Protein AF-A0A0C9ZE20-F1 (afdb_monomer_lite)

Foldseek 3Di:
DPVCLVVDPVCVVVDDDDDDPPDDDDDFDDPPPDDRVVVVVVVVVVVVVVVVVVVVVVVVVVVVVVVPPDPPPDDD

Sequence (76 aa):
MSREVYRHPEFEGCVQLARVRDHFLFNIESEGFYPPERLLLEAIKVMRSKIRTIREAAQSLLQDVSVVEDVEMDEE

InterPro domains:
  IPR011263 DNA-directed RNA polymerase, RpoA/D/Rpb3-type [PF01193] (8-50)
  IPR036603 RNA polymerase, RBP11-like subunit [G3DSA:3.30.1360.10] (1-61)
  IPR036603 RNA polymerase, RBP11-like subunit [SSF55257] (2-60)
  IPR050518 Archaeal Rpo3/Eukaryotic RPB3 RNA Polymerase Subunit [PTHR11800] (1-64)

Secondary structure (DSSP, 8-state):
---GGGG-GGGTTT------TT---------SSS-HHHHHHHHHHHHHHHHHHHHHHHHHHHHHHHH---------

Radius of gyration: 27.51 Å; chains: 1; bounding box: 76×39×50 Å

pLDDT: mean 88.27, std 14.47, range [47.34, 98.62]

Organism: NCBI:txid765257

Structure (mmCIF, N/CA/C/O backbone):
data_AF-A0A0C9ZE20-F1
#
_entry.id   AF-A0A0C9ZE20-F1
#
loop_
_atom_site.group_PDB
_atom_site.id
_atom_site.type_symbol
_atom_site.label_atom_id
_atom_site.label_alt_id
_atom_site.label_comp_id
_atom_site.label_asym_id
_atom_site.label_entity_id
_atom_site.label_seq_id
_atom_site.pdbx_PDB_ins_code
_atom_site.Cartn_x
_atom_site.Cartn_y
_atom_site.Cartn_z
_atom_site.occupancy
_atom_site.B_iso_or_equiv
_atom_site.auth_seq_id
_atom_site.auth_comp_id
_atom_site.auth_asym_id
_atom_site.auth_atom_id
_atom_site.pdbx_PDB_model_num
ATOM 1 N N . MET A 1 1 ? 13.022 -0.106 -13.292 1.00 75.62 1 MET A N 1
ATOM 2 C CA . MET A 1 1 ? 12.967 -0.658 -14.666 1.00 75.62 1 MET A CA 1
AT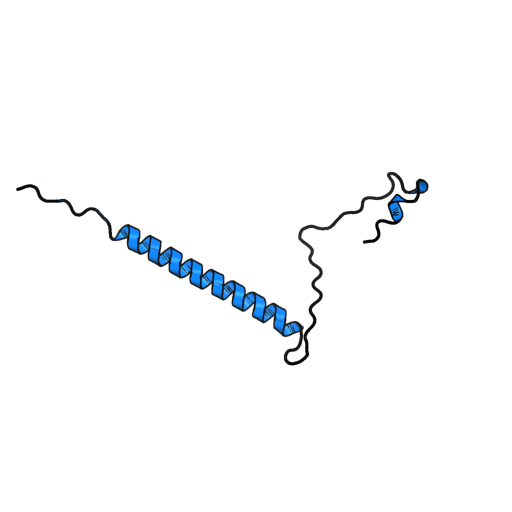OM 3 C C . MET A 1 1 ? 13.818 0.239 -15.547 1.00 75.62 1 MET A C 1
ATOM 5 O O . MET A 1 1 ? 13.382 1.348 -15.821 1.00 75.62 1 MET A O 1
ATOM 9 N N . SER A 1 2 ? 15.029 -0.191 -15.912 1.00 91.44 2 SER A N 1
ATOM 10 C CA . SER A 1 2 ? 16.004 0.626 -16.661 1.00 91.44 2 SER A CA 1
ATOM 11 C C . SER A 1 2 ? 15.593 0.911 -18.109 1.00 91.44 2 SER A C 1
ATOM 13 O O . SER A 1 2 ? 16.044 1.893 -18.677 1.00 91.44 2 SER A O 1
ATOM 15 N N . ARG A 1 3 ? 14.705 0.088 -18.691 1.00 93.38 3 ARG A N 1
ATOM 16 C CA . ARG A 1 3 ? 14.263 0.179 -20.099 1.00 93.38 3 ARG A CA 1
ATOM 17 C C . ARG A 1 3 ? 15.411 0.048 -21.117 1.00 93.38 3 ARG A C 1
ATOM 19 O O . ARG A 1 3 ? 15.245 0.452 -22.262 1.00 93.38 3 ARG A O 1
ATOM 26 N N . GLU A 1 4 ? 16.525 -0.567 -20.714 1.00 94.44 4 GLU A N 1
ATOM 27 C CA . GLU A 1 4 ? 17.745 -0.717 -21.528 1.00 94.44 4 GLU A CA 1
ATOM 28 C C . GLU A 1 4 ? 17.485 -1.384 -22.885 1.00 94.44 4 GLU A C 1
ATOM 30 O O . GLU A 1 4 ? 18.109 -1.039 -23.879 1.00 94.44 4 GLU A O 1
ATOM 35 N N . VAL A 1 5 ? 16.491 -2.274 -22.948 1.00 93.31 5 VAL A N 1
ATOM 36 C CA . VAL A 1 5 ? 16.095 -3.001 -24.162 1.00 93.31 5 VAL A CA 1
ATOM 37 C C . VAL A 1 5 ? 15.742 -2.096 -25.352 1.00 93.31 5 VAL A C 1
ATOM 39 O O . VAL A 1 5 ? 15.874 -2.523 -26.488 1.00 93.31 5 VAL A O 1
ATOM 42 N N . TYR A 1 6 ? 15.352 -0.838 -25.122 1.00 92.50 6 TYR A N 1
ATOM 43 C CA . TYR A 1 6 ? 15.055 0.110 -26.204 1.00 92.50 6 TYR A CA 1
ATOM 44 C C . TYR A 1 6 ? 16.293 0.804 -26.791 1.00 92.50 6 TYR A C 1
ATOM 46 O O . TYR A 1 6 ? 16.161 1.572 -27.738 1.00 92.50 6 TYR A O 1
ATOM 54 N N . ARG A 1 7 ? 17.493 0.583 -26.238 1.00 94.06 7 ARG A N 1
ATOM 55 C CA . ARG A 1 7 ? 18.744 1.167 -26.762 1.00 94.06 7 ARG A CA 1
ATOM 56 C C . ARG A 1 7 ? 19.340 0.381 -27.929 1.00 94.06 7 ARG A C 1
ATOM 58 O O . ARG A 1 7 ? 20.259 0.863 -28.581 1.00 94.06 7 ARG A O 1
ATOM 65 N N . HIS A 1 8 ? 18.820 -0.813 -28.161 1.00 95.31 8 HIS A N 1
ATOM 66 C CA . HIS A 1 8 ? 19.352 -1.823 -29.059 1.00 95.31 8 HIS A CA 1
ATOM 67 C C . HIS A 1 8 ? 18.381 -2.015 -30.233 1.00 95.31 8 HIS A C 1
ATOM 69 O O . HIS A 1 8 ? 17.274 -2.518 -30.008 1.00 95.31 8 HIS A O 1
ATOM 75 N N . PRO A 1 9 ? 18.748 -1.608 -31.464 1.00 94.19 9 PRO A N 1
ATOM 76 C CA . PRO A 1 9 ? 17.887 -1.740 -32.642 1.00 94.19 9 PRO A CA 1
ATOM 77 C C . PRO A 1 9 ? 17.437 -3.182 -32.920 1.00 94.19 9 PRO A C 1
ATOM 79 O O .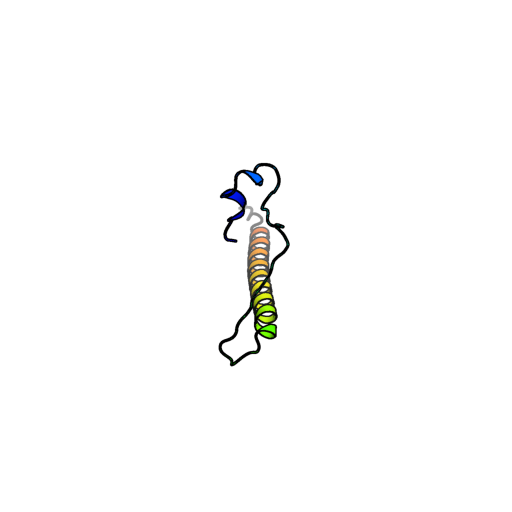 PRO A 1 9 ? 16.341 -3.403 -33.420 1.00 94.19 9 PRO A O 1
ATOM 82 N N . GLU A 1 10 ? 18.241 -4.179 -32.545 1.00 95.31 10 GLU A N 1
ATOM 83 C CA . GLU A 1 10 ? 17.924 -5.604 -32.695 1.00 95.31 10 GLU A CA 1
ATOM 84 C C . GLU A 1 10 ? 16.692 -6.072 -31.894 1.00 95.31 10 GLU A C 1
ATOM 86 O O . GLU A 1 10 ? 16.133 -7.131 -32.186 1.00 95.31 10 GLU A O 1
ATOM 91 N N . PHE A 1 11 ? 16.243 -5.297 -30.900 1.00 94.31 11 PHE A N 1
ATOM 92 C CA . PHE A 1 11 ? 15.053 -5.605 -30.100 1.00 94.31 11 PHE A CA 1
ATOM 93 C C . PHE A 1 11 ? 13.826 -4.767 -30.482 1.00 94.31 11 PHE A C 1
ATOM 95 O O . PHE A 1 11 ? 12.777 -4.890 -29.839 1.00 94.31 11 PHE A O 1
ATOM 102 N N . GLU A 1 12 ? 13.920 -3.936 -31.522 1.00 92.62 12 GLU A N 1
ATOM 103 C CA . GLU A 1 12 ? 12.789 -3.159 -32.019 1.00 92.62 12 GLU A CA 1
ATOM 104 C C . GLU A 1 12 ? 11.676 -4.092 -32.526 1.00 92.62 12 GLU A C 1
ATOM 106 O O . GLU A 1 12 ? 11.907 -5.022 -33.294 1.00 92.62 12 GLU A O 1
ATOM 111 N N . GLY A 1 13 ? 10.451 -3.901 -32.029 1.00 93.44 13 GLY A N 1
ATOM 112 C CA . GLY A 1 13 ? 9.309 -4.774 -32.337 1.00 93.44 13 GLY A CA 1
ATOM 113 C C . GLY A 1 13 ? 9.317 -6.152 -31.652 1.00 93.44 13 GLY A C 1
ATOM 114 O O . GLY A 1 13 ? 8.300 -6.840 -31.692 1.00 93.44 13 GLY A O 1
ATOM 115 N N . CYS A 1 14 ? 10.402 -6.543 -30.975 1.00 93.69 14 CYS A N 1
ATOM 116 C CA . CYS A 1 14 ? 10.532 -7.853 -30.324 1.00 93.69 14 CYS A CA 1
ATOM 117 C C . CYS A 1 14 ? 9.960 -7.898 -28.898 1.00 93.69 14 CYS A C 1
ATOM 119 O O . CYS A 1 14 ? 9.653 -8.976 -28.390 1.00 93.69 14 CYS A O 1
ATOM 121 N N . VAL A 1 15 ? 9.844 -6.750 -28.218 1.00 93.00 15 VAL A N 1
ATOM 122 C CA . VAL A 1 15 ? 9.466 -6.691 -26.797 1.00 93.00 15 VAL A CA 1
ATOM 123 C C . VAL A 1 15 ? 8.407 -5.636 -26.499 1.00 93.00 15 VAL A C 1
ATOM 125 O O . VAL A 1 15 ? 8.370 -4.566 -27.103 1.00 93.00 15 VAL A O 1
ATOM 128 N N . GLN A 1 16 ? 7.591 -5.907 -25.478 1.00 91.62 16 GLN A N 1
ATOM 129 C CA . GLN A 1 16 ? 6.671 -4.939 -24.889 1.00 91.62 16 GLN A CA 1
ATOM 130 C C . GLN A 1 16 ? 6.888 -4.877 -23.376 1.00 91.62 16 GLN A C 1
ATOM 132 O O . GLN A 1 16 ? 6.670 -5.851 -22.658 1.00 91.62 16 GLN A O 1
ATOM 137 N N . LEU A 1 17 ? 7.295 -3.710 -22.869 1.00 93.31 17 LEU A N 1
ATOM 138 C CA . LEU A 1 17 ? 7.360 -3.471 -21.427 1.00 93.31 17 LEU A CA 1
ATOM 139 C C . LEU A 1 17 ? 5.999 -2.991 -20.918 1.00 93.31 17 LEU A C 1
ATOM 141 O O . LEU A 1 17 ? 5.545 -1.906 -21.280 1.00 93.31 17 LEU A O 1
ATOM 145 N N . ALA A 1 18 ? 5.378 -3.776 -20.042 1.00 93.81 18 ALA A N 1
ATOM 146 C CA . ALA A 1 18 ? 4.098 -3.460 -19.419 1.00 93.81 18 ALA A CA 1
ATOM 147 C C . ALA A 1 18 ? 4.134 -3.695 -17.901 1.00 93.81 18 ALA A C 1
ATOM 149 O O . ALA A 1 18 ? 5.103 -4.204 -17.333 1.00 93.81 18 ALA A O 1
ATOM 150 N N . ARG A 1 19 ? 3.054 -3.294 -17.232 1.00 95.44 19 ARG A N 1
ATOM 151 C CA . ARG A 1 19 ? 2.768 -3.613 -15.831 1.00 95.44 19 ARG A CA 1
ATOM 152 C C . ARG A 1 19 ? 1.385 -4.245 -15.766 1.00 95.44 19 ARG A C 1
ATOM 154 O O . ARG A 1 19 ? 0.477 -3.800 -16.466 1.00 95.44 19 ARG A O 1
ATOM 161 N N . VAL A 1 20 ? 1.228 -5.238 -14.903 1.00 96.81 20 VAL A N 1
ATOM 162 C CA . VAL A 1 20 ? -0.085 -5.786 -14.553 1.00 96.81 20 VAL A CA 1
ATOM 163 C C . VAL A 1 20 ? -0.722 -4.823 -13.550 1.00 96.81 20 VAL A C 1
ATOM 165 O O . VAL A 1 20 ? -0.116 -4.529 -12.522 1.00 96.81 20 VAL A O 1
ATOM 168 N N . ARG A 1 21 ? -1.880 -4.244 -13.894 1.00 96.38 21 ARG A N 1
ATOM 169 C CA . ARG A 1 21 ? -2.443 -3.079 -13.179 1.00 96.38 21 ARG A CA 1
ATOM 170 C C . ARG A 1 21 ? -2.907 -3.399 -11.759 1.00 96.38 21 ARG A C 1
ATOM 172 O O . ARG A 1 21 ? -2.869 -2.525 -10.904 1.00 96.38 21 ARG A O 1
ATOM 179 N N . ASP A 1 22 ? -3.352 -4.624 -11.535 1.00 97.56 22 ASP A N 1
ATOM 180 C CA . ASP A 1 22 ? -3.942 -5.133 -10.298 1.00 97.56 22 ASP A CA 1
ATOM 181 C C . ASP A 1 22 ? -2.992 -6.052 -9.512 1.00 97.56 22 ASP A C 1
ATOM 183 O O . ASP A 1 22 ? -3.367 -6.591 -8.472 1.00 97.56 22 ASP A O 1
ATOM 187 N N . HIS A 1 23 ? -1.743 -6.198 -9.964 1.00 97.69 23 HIS A N 1
ATOM 188 C CA . HIS A 1 23 ? -0.730 -6.991 -9.277 1.00 97.69 23 HIS A CA 1
ATOM 189 C C . HIS A 1 23 ? 0.295 -6.082 -8.596 1.00 97.69 23 HIS A C 1
ATOM 191 O O . HIS A 1 23 ? 1.165 -5.484 -9.235 1.00 97.69 23 HIS A O 1
ATOM 197 N N . PHE A 1 24 ? 0.187 -5.996 -7.272 1.00 96.75 24 PHE A N 1
ATOM 198 C CA . PHE A 1 24 ? 1.019 -5.133 -6.445 1.00 96.75 24 PHE A CA 1
ATOM 199 C C . PHE A 1 24 ? 2.094 -5.935 -5.713 1.00 96.75 24 PHE A C 1
ATOM 201 O O . PHE A 1 24 ? 1.815 -6.958 -5.093 1.00 96.75 24 PHE A O 1
ATOM 208 N N . LEU A 1 25 ? 3.325 -5.427 -5.753 1.00 96.69 25 LEU A N 1
ATOM 209 C CA . LEU A 1 25 ? 4.470 -5.957 -5.016 1.00 96.69 25 LEU A CA 1
ATOM 210 C C . LEU A 1 25 ? 4.796 -4.973 -3.893 1.00 96.69 25 LEU A C 1
ATOM 212 O O . LEU A 1 25 ? 5.421 -3.939 -4.135 1.00 96.69 25 LEU A O 1
ATOM 216 N N . PHE A 1 26 ? 4.326 -5.272 -2.685 1.00 96.44 26 PHE A N 1
ATOM 217 C CA . PHE A 1 26 ? 4.605 -4.459 -1.504 1.00 96.44 26 PHE A CA 1
ATOM 218 C C . PHE A 1 26 ? 5.914 -4.907 -0.852 1.00 96.44 26 PHE A C 1
ATOM 220 O O . PHE A 1 26 ? 6.096 -6.093 -0.590 1.00 96.44 26 PHE A O 1
ATOM 227 N N . ASN A 1 27 ? 6.795 -3.951 -0.559 1.00 96.62 27 ASN A N 1
ATOM 228 C CA . ASN A 1 27 ? 7.919 -4.137 0.356 1.00 96.62 27 ASN A CA 1
ATOM 229 C C . ASN A 1 27 ? 7.653 -3.279 1.593 1.00 96.62 27 ASN A C 1
ATOM 231 O O . ASN A 1 27 ? 7.436 -2.074 1.457 1.00 96.62 27 ASN A O 1
ATOM 235 N N . ILE A 1 28 ? 7.601 -3.900 2.769 1.00 95.31 28 ILE A N 1
ATOM 236 C CA . ILE A 1 28 ? 7.248 -3.231 4.022 1.00 95.31 28 ILE A CA 1
ATOM 237 C C . ILE A 1 28 ? 8.409 -3.404 4.988 1.00 95.31 28 ILE A C 1
ATOM 239 O O . ILE A 1 28 ? 8.775 -4.523 5.338 1.00 95.31 28 ILE A O 1
ATOM 243 N N . GLU A 1 29 ? 8.947 -2.279 5.436 1.00 95.06 29 GLU A N 1
ATOM 244 C CA . GLU A 1 29 ? 10.046 -2.207 6.391 1.00 95.06 29 GLU A CA 1
ATOM 245 C C . GLU A 1 29 ? 9.553 -1.541 7.678 1.00 95.06 29 GLU A C 1
ATOM 247 O O . GLU A 1 29 ? 8.608 -0.749 7.670 1.00 95.06 29 GLU A O 1
ATOM 252 N N . SER A 1 30 ? 10.173 -1.895 8.800 1.00 95.94 30 SER A N 1
ATOM 253 C CA . SER A 1 30 ? 9.851 -1.352 10.117 1.00 95.94 30 SER A CA 1
ATOM 254 C C . SER A 1 30 ? 11.118 -0.858 10.802 1.00 95.94 30 SER A C 1
ATOM 256 O O . SER A 1 30 ? 12.164 -1.492 10.684 1.00 95.94 30 SER A O 1
ATOM 258 N N . GLU A 1 31 ? 11.012 0.227 11.570 1.00 89.38 31 GLU A N 1
ATOM 259 C CA . GLU A 1 31 ? 12.112 0.757 12.391 1.00 89.38 31 GLU A CA 1
ATOM 260 C C . GLU A 1 31 ? 12.393 -0.078 13.657 1.00 89.38 31 GLU A C 1
ATOM 262 O O . GLU A 1 31 ? 13.410 0.130 14.312 1.00 89.38 31 GLU A O 1
ATOM 267 N N . GLY A 1 32 ? 11.533 -1.049 14.001 1.00 80.75 32 GLY A N 1
ATOM 268 C CA . GLY A 1 32 ? 11.889 -2.131 14.933 1.00 80.75 32 GLY A CA 1
ATOM 269 C C . GLY A 1 32 ? 10.907 -2.421 16.069 1.00 80.75 32 GLY A C 1
ATOM 270 O O . GLY A 1 32 ? 10.884 -3.545 16.560 1.00 80.75 32 GLY A O 1
ATOM 271 N N . PHE A 1 33 ? 10.048 -1.480 16.479 1.00 87.88 33 PHE A N 1
ATOM 272 C CA . PHE A 1 33 ? 9.119 -1.741 17.597 1.00 87.88 33 PHE A CA 1
ATOM 273 C C . PHE A 1 33 ? 8.020 -2.758 17.235 1.00 87.88 33 PHE A C 1
ATOM 275 O O . PHE A 1 33 ? 7.538 -3.508 18.084 1.00 87.88 33 PHE A O 1
ATOM 282 N N . TYR A 1 34 ? 7.644 -2.805 15.955 1.00 92.38 34 TYR A N 1
ATOM 283 C CA . TYR A 1 34 ? 6.672 -3.751 15.415 1.00 92.38 34 TYR A CA 1
ATOM 284 C C . TYR A 1 34 ? 7.283 -4.547 14.260 1.00 92.38 34 TYR A C 1
ATOM 286 O O . TYR A 1 34 ? 7.961 -3.957 13.425 1.00 92.38 34 TYR A O 1
ATOM 294 N N . PRO A 1 35 ? 7.025 -5.856 14.147 1.00 94.19 35 PRO A N 1
ATOM 295 C CA . PRO A 1 35 ? 7.404 -6.612 12.958 1.00 94.19 35 PRO A CA 1
ATOM 296 C C . PRO A 1 35 ? 6.605 -6.120 11.726 1.00 94.19 35 PRO A C 1
ATOM 298 O O . PRO A 1 35 ? 5.423 -5.775 11.869 1.00 94.19 35 PRO A O 1
ATOM 301 N N . PRO A 1 36 ? 7.217 -6.049 10.527 1.00 95.25 36 PRO A N 1
ATOM 302 C CA . PRO A 1 36 ? 6.608 -5.452 9.332 1.00 95.25 36 PRO A CA 1
ATOM 303 C C . PRO A 1 36 ? 5.306 -6.141 8.896 1.00 95.25 36 PRO A C 1
ATOM 305 O O . PRO A 1 36 ? 4.392 -5.480 8.402 1.00 95.25 36 PRO A O 1
ATOM 308 N N . GLU A 1 37 ? 5.151 -7.439 9.165 1.00 93.81 37 GLU A N 1
ATOM 309 C CA . GLU A 1 37 ? 3.949 -8.222 8.852 1.00 93.81 37 GLU A CA 1
ATOM 310 C C . GLU A 1 37 ? 2.710 -7.712 9.605 1.00 93.81 37 GLU A C 1
ATOM 312 O O . GLU A 1 37 ? 1.578 -7.890 9.149 1.00 93.81 37 GLU A O 1
ATOM 317 N N . ARG A 1 38 ? 2.898 -7.040 10.751 1.00 94.62 38 ARG A N 1
ATOM 318 C CA . ARG A 1 38 ? 1.792 -6.425 11.501 1.00 94.62 38 ARG A CA 1
ATOM 319 C C . ARG A 1 38 ? 1.347 -5.090 10.912 1.00 94.62 38 ARG A C 1
ATOM 321 O O . ARG A 1 38 ? 0.175 -4.745 11.049 1.00 94.62 38 ARG A O 1
ATOM 328 N N . LEU A 1 39 ? 2.235 -4.354 10.244 1.00 95.12 39 LEU A N 1
ATOM 329 C CA . LEU A 1 39 ? 1.949 -2.993 9.779 1.00 95.12 39 LEU A CA 1
ATOM 330 C C . LEU A 1 39 ? 0.817 -2.963 8.747 1.00 95.12 39 LEU A C 1
ATOM 332 O O . LEU A 1 39 ? -0.083 -2.128 8.844 1.00 95.12 39 LEU A O 1
ATOM 336 N N . LEU A 1 40 ? 0.810 -3.906 7.799 1.00 95.62 40 LEU A N 1
ATOM 337 C CA . LEU A 1 40 ? -0.233 -3.966 6.772 1.00 95.62 40 LEU A CA 1
ATOM 338 C C . LEU A 1 40 ? -1.616 -4.249 7.374 1.00 95.62 40 LEU A C 1
ATOM 340 O O . LEU A 1 40 ? -2.602 -3.611 7.003 1.00 95.62 40 LEU A O 1
ATOM 344 N N . LEU A 1 41 ? -1.690 -5.177 8.331 1.00 96.19 41 LEU A N 1
ATOM 345 C CA . LEU A 1 41 ? -2.942 -5.522 9.004 1.00 96.19 41 LEU A CA 1
ATOM 346 C C . LEU A 1 41 ? -3.506 -4.327 9.780 1.00 96.19 41 LEU A C 1
ATOM 348 O O . LEU A 1 41 ? -4.706 -4.058 9.698 1.00 96.19 41 LEU A O 1
ATOM 352 N N . GLU A 1 42 ? -2.655 -3.582 10.489 1.00 96.19 42 GLU A N 1
ATOM 353 C CA . GLU A 1 42 ? -3.076 -2.377 11.208 1.00 96.19 42 GLU A CA 1
ATOM 354 C C . GLU A 1 42 ? -3.510 -1.253 10.258 1.00 96.19 42 GLU A C 1
ATOM 356 O O . GLU A 1 42 ? -4.557 -0.639 10.472 1.00 96.19 42 GLU A O 1
ATOM 361 N N . ALA A 1 43 ? -2.798 -1.039 9.149 1.00 96.88 43 ALA A N 1
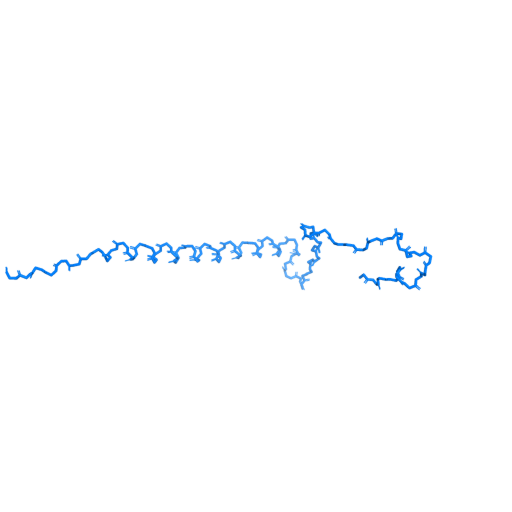ATOM 362 C CA . ALA A 1 43 ? -3.193 -0.062 8.134 1.00 96.88 43 ALA A CA 1
ATOM 363 C C . ALA A 1 43 ? -4.588 -0.363 7.549 1.00 96.88 43 ALA A C 1
ATOM 365 O 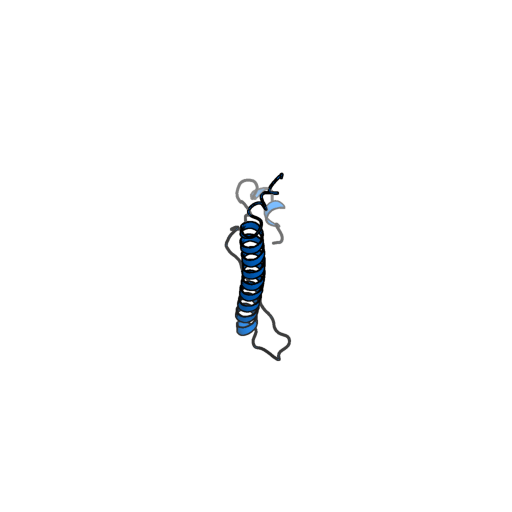O . ALA A 1 43 ? -5.424 0.539 7.422 1.00 96.88 43 ALA A O 1
ATOM 366 N N . ILE A 1 44 ? -4.880 -1.638 7.262 1.00 98.00 44 ILE A N 1
ATOM 367 C CA . ILE A 1 44 ? -6.199 -2.077 6.781 1.00 98.00 44 ILE A CA 1
ATOM 368 C C . ILE A 1 44 ? -7.277 -1.825 7.842 1.00 98.00 44 ILE A C 1
ATOM 370 O O . ILE A 1 44 ? -8.359 -1.328 7.516 1.00 98.00 44 ILE A O 1
ATOM 374 N N . LYS A 1 45 ? -7.008 -2.129 9.119 1.00 98.25 45 LYS A N 1
ATOM 375 C CA . LYS A 1 45 ? -7.956 -1.860 10.215 1.00 98.25 45 LYS A CA 1
ATOM 376 C C . LYS A 1 45 ? -8.278 -0.371 10.329 1.00 98.25 45 LYS A C 1
ATOM 378 O O . LYS A 1 45 ? -9.454 -0.015 10.404 1.00 98.25 45 LYS A O 1
ATOM 383 N N . VAL A 1 46 ? -7.263 0.493 10.280 1.00 98.38 46 VAL A N 1
ATOM 384 C CA . VAL A 1 46 ? -7.442 1.953 10.309 1.00 98.38 46 VAL A CA 1
ATOM 385 C C . VAL A 1 46 ? -8.296 2.417 9.129 1.00 98.38 46 VAL A C 1
ATOM 387 O O . VAL A 1 46 ? -9.242 3.179 9.324 1.00 98.38 46 VAL A O 1
ATOM 390 N N . MET A 1 47 ? -8.026 1.925 7.917 1.00 98.44 47 MET A N 1
ATOM 391 C CA . MET A 1 47 ? -8.819 2.266 6.733 1.00 98.44 47 MET A CA 1
ATOM 392 C C . MET A 1 47 ? -10.288 1.852 6.887 1.00 98.44 47 MET A C 1
ATOM 394 O O . MET A 1 47 ? -11.187 2.653 6.635 1.00 98.44 47 MET A O 1
ATOM 398 N N . ARG A 1 48 ? -10.547 0.632 7.370 1.00 98.44 48 ARG A N 1
ATOM 399 C CA . ARG A 1 48 ? -11.912 0.154 7.636 1.00 98.44 48 ARG A CA 1
ATOM 400 C C . ARG A 1 48 ? -12.625 0.987 8.699 1.00 98.44 48 ARG A C 1
ATOM 402 O O . ARG A 1 48 ? -13.821 1.230 8.560 1.00 98.44 48 ARG A O 1
ATOM 409 N N . SER A 1 49 ? -11.909 1.421 9.735 1.00 98.62 49 SER A N 1
ATOM 410 C CA . SER A 1 49 ? -12.453 2.305 10.769 1.00 98.62 49 SER A CA 1
ATOM 411 C C . SER A 1 49 ? -12.876 3.653 10.1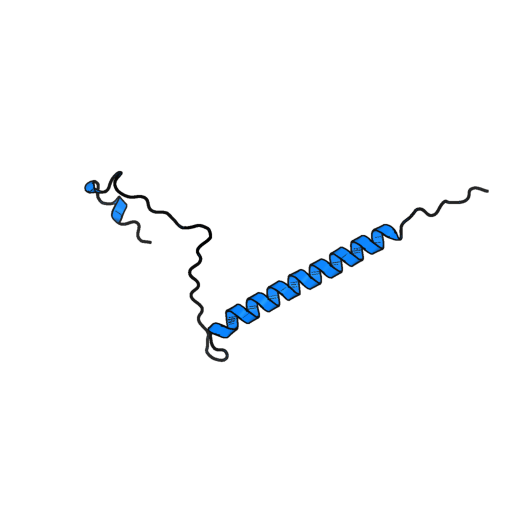78 1.00 98.62 49 SER A C 1
ATOM 413 O O . SER A 1 49 ? -14.016 4.066 10.357 1.00 98.62 49 SER A O 1
ATOM 415 N N . LYS A 1 50 ? -12.020 4.279 9.357 1.00 98.38 50 LYS A N 1
ATOM 416 C CA . LYS A 1 50 ? -12.344 5.542 8.669 1.00 98.38 50 LYS A CA 1
ATOM 417 C C . LYS A 1 50 ? -13.590 5.422 7.790 1.00 98.38 50 LYS A C 1
ATOM 419 O O . LYS A 1 50 ? -14.465 6.280 7.844 1.00 98.38 50 LYS A O 1
ATOM 424 N N . ILE A 1 51 ? -13.694 4.341 7.015 1.00 98.44 51 ILE A N 1
ATOM 425 C CA . ILE A 1 51 ? -14.875 4.072 6.181 1.00 98.44 51 ILE A CA 1
ATOM 426 C C . ILE A 1 51 ? -16.128 3.925 7.051 1.00 98.44 51 ILE A C 1
ATOM 428 O O . ILE A 1 51 ? -17.179 4.459 6.704 1.00 98.44 51 ILE A O 1
ATOM 432 N N . ARG A 1 52 ? -16.027 3.232 8.193 1.00 98.44 52 ARG A N 1
ATOM 433 C CA . ARG A 1 52 ? -17.145 3.079 9.132 1.00 98.44 52 ARG A CA 1
ATOM 434 C C . ARG A 1 52 ? -17.623 4.428 9.664 1.00 98.44 52 ARG A C 1
ATOM 436 O O . ARG A 1 52 ? -18.819 4.680 9.602 1.00 98.44 52 ARG A O 1
ATOM 443 N N . THR A 1 53 ? -16.707 5.282 10.115 1.00 98.25 53 THR A N 1
ATOM 444 C CA . THR A 1 53 ? -17.042 6.618 10.626 1.00 98.25 53 THR A CA 1
ATOM 445 C C . THR A 1 53 ? -17.759 7.460 9.573 1.00 98.25 53 THR A C 1
ATOM 447 O O . THR A 1 53 ? -18.789 8.058 9.861 1.00 98.25 53 THR A O 1
ATOM 450 N N . ILE A 1 54 ? -17.262 7.468 8.331 1.00 97.69 54 ILE A N 1
ATOM 451 C CA . ILE A 1 54 ? -17.902 8.209 7.232 1.00 97.69 54 ILE A CA 1
ATOM 452 C C . ILE A 1 54 ? -19.294 7.647 6.936 1.00 97.69 54 ILE A C 1
ATOM 454 O O . ILE A 1 54 ? -20.237 8.406 6.733 1.00 97.69 54 ILE A O 1
ATOM 458 N N . ARG A 1 55 ? -19.439 6.319 6.935 1.00 97.31 55 ARG A N 1
ATOM 459 C CA . ARG A 1 55 ? -20.731 5.662 6.717 1.00 97.31 55 ARG A CA 1
ATOM 460 C C . ARG A 1 55 ? -21.752 6.058 7.784 1.00 97.31 55 ARG A C 1
ATOM 462 O O . ARG A 1 55 ? -22.884 6.354 7.433 1.00 97.31 55 ARG A O 1
ATOM 469 N N . GLU A 1 56 ? -21.360 6.062 9.055 1.00 97.25 56 GLU A N 1
ATOM 470 C CA . GLU A 1 56 ? -22.235 6.451 10.170 1.00 97.25 56 GLU A CA 1
ATOM 471 C C . GLU A 1 56 ? -22.648 7.924 10.067 1.00 97.25 56 GLU A C 1
ATOM 473 O O . GLU A 1 56 ? -23.831 8.234 10.177 1.00 97.25 56 GLU A O 1
ATOM 478 N N . ALA A 1 57 ? -21.708 8.818 9.749 1.00 95.94 57 ALA A N 1
ATOM 479 C CA . ALA A 1 57 ? -22.013 10.230 9.522 1.00 95.94 57 ALA A CA 1
ATOM 480 C C . ALA A 1 57 ? -22.985 10.434 8.344 1.00 95.94 57 ALA A C 1
ATOM 482 O O . ALA A 1 57 ? -23.950 11.184 8.459 1.00 95.94 57 ALA A O 1
ATOM 483 N N . ALA A 1 58 ? -22.775 9.730 7.227 1.00 95.50 58 ALA A N 1
ATOM 484 C CA . ALA A 1 58 ? -23.671 9.793 6.075 1.00 95.50 58 ALA A CA 1
ATOM 485 C C . ALA A 1 58 ? -25.078 9.254 6.396 1.00 95.50 58 ALA A C 1
ATOM 487 O O . ALA A 1 58 ? -26.068 9.802 5.921 1.00 95.50 58 ALA A O 1
ATOM 488 N N . GLN A 1 59 ? -25.176 8.201 7.214 1.00 95.56 59 GLN A N 1
ATOM 489 C CA . GLN A 1 59 ? -26.458 7.655 7.667 1.00 95.56 59 GLN A CA 1
ATOM 490 C C . GLN A 1 59 ? -27.211 8.623 8.580 1.00 95.56 59 GLN A C 1
ATOM 492 O O . GLN A 1 59 ? -28.415 8.775 8.405 1.00 95.56 59 GLN A O 1
ATOM 497 N N . SER A 1 60 ? -26.509 9.294 9.498 1.00 94.75 60 SER A N 1
ATOM 498 C CA . SER A 1 60 ? -27.102 10.338 10.342 1.00 94.75 60 SER A CA 1
ATOM 499 C C . SER A 1 60 ? -27.711 11.447 9.487 1.00 94.75 60 SER A C 1
ATOM 501 O O . SER A 1 60 ? -28.882 11.761 9.640 1.00 94.75 60 SER A O 1
ATOM 503 N N . LEU A 1 61 ? -26.957 11.961 8.508 1.00 92.88 61 LEU A N 1
ATOM 504 C CA . LEU A 1 61 ? -27.446 13.018 7.619 1.00 92.88 61 LEU A CA 1
ATOM 505 C C . LEU A 1 61 ? -28.675 12.588 6.805 1.00 92.88 61 LEU A C 1
ATOM 507 O O . LEU A 1 61 ? -29.576 13.389 6.589 1.00 92.88 61 LEU A O 1
ATOM 511 N N . LEU A 1 62 ? -28.734 11.331 6.356 1.00 91.31 62 LEU A N 1
ATOM 512 C CA . LEU A 1 62 ? -29.911 10.804 5.656 1.00 91.31 62 LEU A CA 1
ATOM 513 C C . LEU A 1 62 ? -31.139 10.700 6.570 1.00 91.31 62 LEU A C 1
ATOM 515 O O . LEU A 1 62 ? -32.251 10.939 6.109 1.00 91.31 62 LEU A O 1
ATOM 519 N N . GLN A 1 63 ? -30.948 10.345 7.843 1.00 84.19 63 GLN A N 1
ATOM 520 C CA . GLN A 1 63 ? -32.035 10.316 8.823 1.00 84.19 63 GLN A CA 1
ATOM 521 C C . GLN A 1 63 ? -32.542 11.726 9.124 1.00 84.19 63 GLN A C 1
ATOM 523 O O . GLN A 1 63 ? -33.751 11.939 9.108 1.00 84.19 63 GLN A O 1
ATOM 528 N N . ASP A 1 64 ? -31.643 12.695 9.294 1.00 71.06 64 ASP A N 1
ATOM 529 C CA . ASP A 1 64 ? -32.008 14.089 9.564 1.00 71.06 64 ASP A CA 1
ATOM 530 C C . ASP A 1 64 ? -32.838 14.706 8.422 1.00 71.06 64 ASP A C 1
ATOM 532 O O . ASP A 1 64 ? -33.755 15.482 8.677 1.00 71.06 64 ASP A O 1
ATOM 536 N N . VAL A 1 65 ? -32.598 14.308 7.165 1.00 61.66 65 VAL A N 1
ATOM 537 C CA . VAL A 1 65 ? -33.401 14.750 6.006 1.00 61.66 65 VAL A CA 1
ATOM 538 C C . VAL A 1 65 ? -34.842 14.225 6.056 1.00 61.66 65 VAL A C 1
ATOM 540 O O . VAL A 1 65 ? -35.748 14.924 5.619 1.00 61.66 65 VAL A O 1
ATOM 543 N N . SER A 1 66 ? -35.083 13.034 6.615 1.00 55.91 66 SER A N 1
ATOM 544 C CA . SER A 1 66 ? -36.438 12.463 6.723 1.00 55.91 66 SER A CA 1
ATOM 545 C C . SER A 1 66 ? -37.292 13.048 7.854 1.00 55.91 66 SER A C 1
ATOM 547 O O . SER A 1 66 ? -38.492 12.810 7.885 1.00 55.91 66 SER A O 1
ATOM 549 N N . VAL A 1 67 ? -36.698 13.805 8.786 1.00 55.59 67 VAL A N 1
ATOM 550 C CA . VAL A 1 67 ? -37.436 14.454 9.890 1.00 55.59 67 VAL A CA 1
ATOM 551 C C . VAL A 1 67 ? -37.958 15.838 9.483 1.00 55.59 67 VAL A C 1
ATOM 553 O O . VAL A 1 67 ? -38.845 16.379 10.136 1.00 55.59 67 VAL A O 1
ATOM 556 N N . VAL A 1 68 ? -37.460 16.399 8.378 1.00 56.84 68 VAL A N 1
ATOM 557 C CA . VAL A 1 68 ? -37.992 17.626 7.770 1.00 56.84 68 VAL A CA 1
ATOM 558 C C . VAL A 1 68 ? -39.062 17.255 6.735 1.00 56.84 68 VAL A C 1
ATOM 560 O O . VAL A 1 68 ? -38.955 17.607 5.566 1.00 56.84 68 VAL A O 1
ATOM 563 N N . GLU A 1 69 ? -40.068 16.478 7.142 1.00 53.59 69 GLU A N 1
ATOM 564 C CA . GLU A 1 69 ? -41.349 16.461 6.429 1.00 53.59 69 GLU A CA 1
ATOM 565 C C . GLU A 1 69 ? -42.153 17.685 6.888 1.00 53.59 69 GLU A C 1
ATOM 567 O O . GLU A 1 69 ? -42.118 18.068 8.061 1.00 53.59 69 GLU A O 1
ATOM 572 N N . ASP A 1 70 ? -42.766 18.354 5.916 1.00 60.22 70 ASP A N 1
ATOM 573 C CA . ASP A 1 70 ? -43.181 19.751 5.965 1.00 60.22 70 ASP A CA 1
ATOM 574 C C . ASP A 1 70 ? -44.085 20.085 7.162 1.00 60.22 70 ASP A C 1
ATOM 576 O O . ASP A 1 70 ? -45.123 19.464 7.387 1.00 60.22 70 ASP A O 1
ATOM 580 N N . VAL A 1 71 ? -43.713 21.127 7.914 1.00 62.06 71 VAL A N 1
ATOM 581 C CA . VAL A 1 71 ? -44.652 21.796 8.820 1.00 62.06 71 VAL A CA 1
ATOM 582 C C . VAL A 1 71 ? -45.684 22.482 7.929 1.00 62.06 71 VAL A C 1
ATOM 584 O O . VAL A 1 71 ? -45.415 23.560 7.39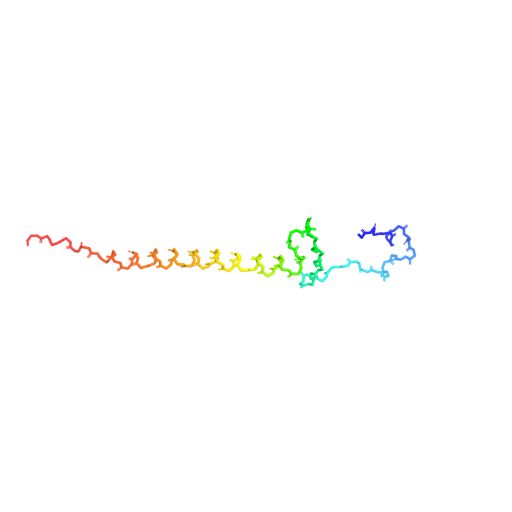6 1.00 62.06 71 VAL A O 1
ATOM 587 N N . GLU A 1 72 ? -46.843 21.849 7.733 1.00 59.12 72 GLU A N 1
ATOM 588 C CA . GLU A 1 72 ? -48.008 22.539 7.186 1.00 59.12 72 GLU A CA 1
ATOM 589 C C . GLU A 1 72 ? -48.335 23.696 8.134 1.00 59.12 72 GLU A C 1
ATOM 591 O O . GLU A 1 72 ? -48.677 23.517 9.304 1.00 59.12 72 GLU A O 1
ATOM 596 N N . MET A 1 73 ? -48.115 24.911 7.638 1.00 60.78 73 MET A N 1
ATOM 597 C CA . MET A 1 73 ? -48.564 26.124 8.298 1.00 60.78 73 MET A CA 1
ATOM 598 C C . MET A 1 73 ? -50.081 26.153 8.128 1.00 60.78 73 MET A C 1
ATOM 600 O O . MET A 1 73 ? -50.560 26.482 7.045 1.00 60.78 73 MET A O 1
ATOM 604 N N . ASP A 1 74 ? -50.821 25.767 9.168 1.00 52.22 74 ASP A N 1
ATOM 605 C CA . ASP A 1 74 ? -52.267 25.984 9.222 1.00 52.22 74 ASP A CA 1
ATOM 606 C C . ASP A 1 74 ? -52.534 27.495 9.079 1.00 52.22 74 ASP A C 1
ATOM 608 O O . ASP A 1 74 ? -52.218 28.290 9.972 1.00 52.22 74 ASP A O 1
ATOM 612 N N . GLU A 1 75 ? -53.066 27.900 7.923 1.00 56.03 75 GLU A N 1
ATOM 613 C CA . GLU A 1 75 ? -53.640 29.228 7.723 1.00 56.03 75 GLU A CA 1
ATOM 614 C C . GLU A 1 75 ? -55.090 29.226 8.242 1.00 56.03 75 GLU A C 1
ATOM 616 O O . GLU A 1 75 ? -55.966 28.621 7.629 1.00 56.03 75 GLU A O 1
ATOM 621 N N . GLU A 1 76 ? -55.282 29.957 9.349 1.00 47.34 76 GLU A N 1
ATOM 622 C CA . GLU A 1 76 ? -56.544 30.440 9.965 1.00 47.34 76 GLU A CA 1
ATOM 623 C C . GLU A 1 76 ? -57.478 29.444 10.684 1.00 47.34 76 GLU A C 1
ATOM 625 O O . GLU A 1 76 ? -58.134 28.586 10.054 1.00 47.34 76 GLU A O 1
#